Protein AF-A0AAV6UJG6-F1 (afdb_monomer_lite)

Structure (mmCIF, N/CA/C/O backbone):
data_AF-A0AAV6UJG6-F1
#
_entry.id   AF-A0AAV6UJG6-F1
#
loop_
_atom_site.group_PDB
_atom_site.id
_atom_site.type_symbol
_atom_site.label_atom_id
_atom_site.label_alt_id
_atom_site.label_comp_id
_atom_site.label_asym_id
_atom_site.label_entity_id
_atom_site.label_seq_id
_atom_site.pdbx_PDB_ins_code
_atom_site.Cartn_x
_atom_site.Cartn_y
_atom_site.Cartn_z
_atom_site.occupancy
_atom_site.B_iso_or_equiv
_atom_site.auth_seq_id
_atom_site.auth_comp_id
_atom_site.auth_asym_id
_atom_site.auth_atom_id
_atom_site.pdbx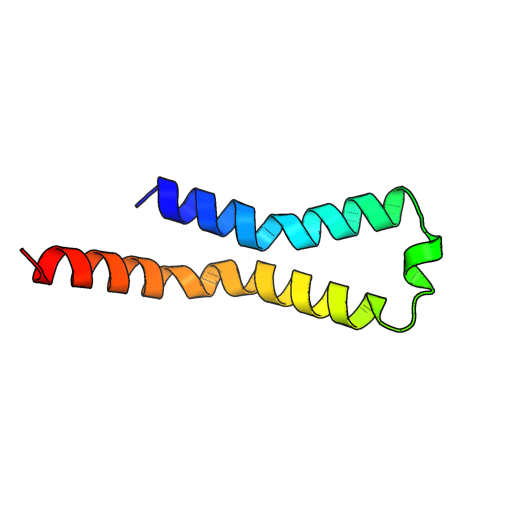_PDB_model_num
ATOM 1 N N . MET A 1 1 ? 11.331 2.056 -18.779 1.00 65.69 1 MET A N 1
ATOM 2 C CA . MET A 1 1 ? 11.932 1.802 -17.448 1.00 65.69 1 MET A CA 1
ATOM 3 C C . MET A 1 1 ? 11.367 2.729 -16.366 1.00 65.69 1 MET A C 1
ATOM 5 O O . MET A 1 1 ? 10.741 2.224 -15.446 1.00 65.69 1 MET A O 1
ATOM 9 N N . LEU A 1 2 ? 11.483 4.061 -16.500 1.00 73.00 2 LEU A N 1
ATOM 10 C CA . LEU A 1 2 ? 10.990 5.041 -15.508 1.00 73.00 2 LEU A CA 1
ATOM 11 C C . LEU A 1 2 ? 9.492 4.916 -15.173 1.00 73.00 2 LEU A C 1
ATOM 13 O O . LEU A 1 2 ? 9.137 4.850 -14.002 1.00 73.00 2 LEU A O 1
ATOM 17 N N . SER A 1 3 ? 8.614 4.794 -16.172 1.00 74.19 3 SER A N 1
ATOM 18 C CA . SER A 1 3 ? 7.162 4.702 -15.941 1.00 74.19 3 SER A CA 1
ATOM 19 C C . SER A 1 3 ? 6.742 3.446 -15.166 1.00 74.19 3 SER A C 1
ATOM 21 O O . SER A 1 3 ? 5.786 3.493 -14.401 1.00 74.19 3 SER A O 1
ATOM 23 N N . ILE A 1 4 ? 7.473 2.336 -15.326 1.00 76.69 4 ILE A N 1
ATOM 24 C CA . ILE A 1 4 ? 7.204 1.073 -14.616 1.00 76.69 4 ILE A CA 1
ATOM 25 C C . ILE A 1 4 ? 7.593 1.208 -13.142 1.00 76.69 4 ILE A C 1
ATOM 27 O O . ILE A 1 4 ? 6.837 0.797 -12.268 1.00 76.69 4 ILE A O 1
ATOM 31 N N . VAL A 1 5 ? 8.740 1.835 -12.866 1.00 77.94 5 VAL A N 1
ATOM 32 C CA . VAL A 1 5 ? 9.190 2.111 -11.495 1.00 77.94 5 VAL A CA 1
ATOM 33 C C . VAL A 1 5 ? 8.201 3.036 -10.783 1.00 77.94 5 VAL A C 1
ATOM 35 O O . VAL A 1 5 ? 7.825 2.767 -9.647 1.00 77.94 5 VAL A O 1
ATOM 38 N N . VAL A 1 6 ? 7.715 4.081 -11.464 1.00 82.44 6 VAL A N 1
ATOM 39 C CA . VAL A 1 6 ? 6.704 5.000 -10.914 1.00 82.44 6 VAL A CA 1
ATOM 40 C C . VAL A 1 6 ? 5.368 4.290 -10.668 1.00 82.44 6 VAL A C 1
ATOM 42 O O . VAL A 1 6 ? 4.759 4.490 -9.619 1.00 82.44 6 VAL A O 1
ATOM 45 N N . ALA A 1 7 ? 4.924 3.427 -11.588 1.00 81.94 7 ALA A N 1
ATOM 46 C CA . ALA A 1 7 ? 3.692 2.657 -11.420 1.00 81.94 7 ALA A CA 1
ATOM 47 C C . ALA A 1 7 ? 3.780 1.670 -10.243 1.00 81.94 7 ALA A C 1
ATOM 49 O O . ALA A 1 7 ? 2.856 1.599 -9.438 1.00 81.94 7 ALA A O 1
ATOM 50 N N . LEU A 1 8 ? 4.896 0.950 -10.100 1.00 81.81 8 LEU A N 1
ATOM 51 C CA . LEU A 1 8 ? 5.121 0.028 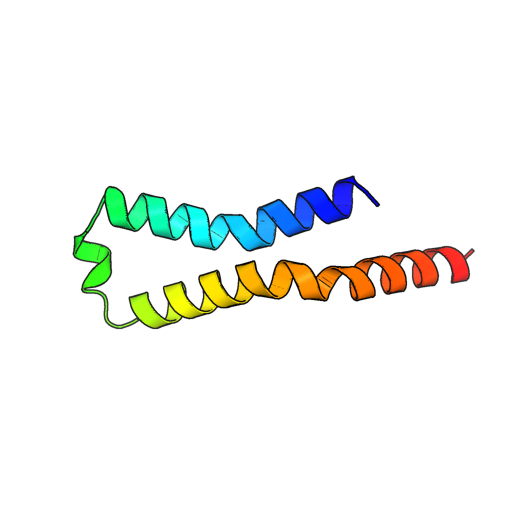-8.981 1.00 81.81 8 LEU A CA 1
ATOM 52 C C . LEU A 1 8 ? 5.225 0.761 -7.650 1.00 81.81 8 LEU A C 1
ATOM 54 O O . LEU A 1 8 ? 4.617 0.335 -6.673 1.00 81.81 8 LEU A O 1
ATOM 58 N N . PHE A 1 9 ? 5.923 1.896 -7.624 1.00 79.94 9 PHE A N 1
ATOM 59 C CA . PHE A 1 9 ? 5.974 2.746 -6.444 1.00 79.94 9 PHE A CA 1
ATOM 60 C C . PHE A 1 9 ? 4.565 3.180 -6.025 1.00 79.94 9 PHE A C 1
ATOM 62 O O . PHE A 1 9 ? 4.192 2.993 -4.870 1.00 79.94 9 PHE A O 1
ATOM 69 N N . ALA A 1 10 ? 3.749 3.665 -6.968 1.00 83.81 10 ALA A N 1
ATOM 70 C CA . ALA A 1 10 ? 2.370 4.055 -6.694 1.00 83.81 10 ALA A CA 1
ATOM 71 C C . ALA A 1 10 ? 1.523 2.874 -6.191 1.00 83.81 10 ALA A C 1
ATOM 73 O O . ALA A 1 10 ? 0.881 2.998 -5.155 1.00 83.81 10 ALA A O 1
ATOM 74 N N . VAL A 1 11 ? 1.547 1.717 -6.859 1.00 82.38 11 VAL A N 1
ATOM 75 C CA . VAL A 1 11 ? 0.725 0.549 -6.486 1.00 82.38 11 VAL A CA 1
ATOM 76 C C . VAL A 1 11 ? 1.148 -0.055 -5.144 1.00 82.38 11 VAL A C 1
ATOM 78 O O . VAL A 1 11 ? 0.284 -0.412 -4.345 1.00 82.38 11 VAL A O 1
ATOM 81 N N . CYS A 1 12 ? 2.449 -0.138 -4.859 1.00 83.50 12 CYS A N 1
ATOM 82 C CA . CYS A 1 12 ? 2.953 -0.681 -3.596 1.00 83.50 12 CYS A CA 1
ATOM 83 C C . CYS A 1 12 ? 2.708 0.262 -2.409 1.00 83.50 12 CYS A C 1
ATOM 85 O O . CYS A 1 12 ? 2.490 -0.211 -1.295 1.00 83.50 12 CYS A O 1
ATOM 87 N N . TRP A 1 13 ? 2.722 1.582 -2.623 1.00 82.75 13 TRP A N 1
ATOM 88 C CA . TRP A 1 13 ? 2.547 2.568 -1.549 1.00 82.75 13 TRP A CA 1
ATOM 89 C C . TRP A 1 13 ? 1.095 2.988 -1.315 1.00 82.75 13 TRP A C 1
ATOM 91 O O . TRP A 1 13 ? 0.737 3.335 -0.190 1.00 82.75 13 TRP A O 1
ATOM 101 N N . LEU A 1 14 ? 0.237 2.939 -2.335 1.00 84.94 14 LEU A N 1
ATOM 102 C CA . LEU A 1 14 ? -1.169 3.338 -2.244 1.00 84.94 14 LEU A CA 1
ATOM 103 C C . LEU A 1 14 ? -1.963 2.632 -1.127 1.00 84.94 14 LEU A C 1
ATOM 105 O O . LEU A 1 14 ? -2.649 3.338 -0.384 1.00 84.94 14 LEU A O 1
ATOM 109 N N . PRO A 1 15 ? -1.877 1.303 -0.919 1.00 82.38 15 PRO A N 1
ATOM 110 C CA . PRO A 1 15 ? -2.594 0.652 0.178 1.00 82.38 15 PRO A CA 1
ATOM 111 C C . PRO A 1 15 ? -2.082 1.082 1.560 1.00 82.38 15 PRO A C 1
ATOM 113 O O . PRO A 1 15 ? -2.888 1.296 2.465 1.00 82.38 15 PRO A O 1
ATOM 116 N N . PHE A 1 16 ? -0.771 1.292 1.720 1.00 84.88 16 PHE A N 1
ATOM 117 C CA . PHE A 1 16 ? -0.194 1.777 2.977 1.00 84.88 16 PHE A CA 1
ATOM 118 C C . PHE A 1 16 ? -0.591 3.232 3.271 1.00 84.88 16 PHE A C 1
ATOM 120 O O . PHE A 1 16 ? -1.000 3.558 4.386 1.00 84.88 16 PHE A O 1
ATOM 127 N N . GLN A 1 17 ? -0.551 4.102 2.259 1.00 86.12 17 GLN A N 1
ATOM 128 C CA . GLN A 1 17 ? -0.959 5.499 2.394 1.00 86.12 17 GLN A CA 1
ATOM 129 C C . GLN A 1 17 ? -2.457 5.621 2.707 1.00 86.12 17 GLN A C 1
ATOM 131 O O . GLN A 1 17 ? -2.849 6.395 3.579 1.00 86.12 17 GLN A O 1
ATOM 136 N N . THR A 1 18 ? -3.290 4.812 2.044 1.00 86.19 18 THR A N 1
ATOM 137 C CA . THR A 1 18 ? -4.739 4.752 2.288 1.00 86.19 18 THR A CA 1
ATOM 138 C C . THR A 1 18 ? -5.038 4.287 3.713 1.00 86.19 18 THR A C 1
ATOM 140 O O . THR A 1 18 ? -5.878 4.882 4.385 1.00 86.19 18 THR A O 1
ATOM 143 N N . TYR A 1 19 ? -4.312 3.278 4.211 1.00 85.50 19 TYR A N 1
ATOM 144 C CA . TYR A 1 19 ? -4.416 2.830 5.600 1.00 85.50 19 TYR A CA 1
ATOM 145 C C . TYR A 1 19 ? -4.083 3.950 6.593 1.00 85.50 19 TYR A C 1
ATOM 147 O O . TYR A 1 19 ? -4.840 4.185 7.531 1.00 85.50 19 TYR A O 1
ATOM 155 N N . ASN A 1 20 ? -2.979 4.672 6.378 1.00 85.25 20 ASN A N 1
ATOM 156 C CA . ASN A 1 20 ? -2.563 5.764 7.262 1.00 85.25 20 ASN A CA 1
ATOM 157 C C . ASN A 1 20 ? -3.599 6.896 7.321 1.00 85.25 20 ASN A C 1
ATOM 159 O O . ASN A 1 20 ? -3.894 7.405 8.401 1.00 85.25 20 ASN A O 1
ATOM 163 N N . VAL A 1 21 ? -4.184 7.264 6.178 1.00 87.69 21 VAL A N 1
ATOM 164 C CA . VAL A 1 21 ? -5.246 8.281 6.115 1.00 87.69 21 VAL A CA 1
ATOM 165 C C . VAL A 1 21 ? -6.516 7.793 6.820 1.00 87.69 21 VAL A C 1
ATOM 167 O O . VAL A 1 21 ? -7.101 8.530 7.612 1.00 87.69 21 VAL A O 1
ATOM 170 N N . LEU A 1 22 ? -6.921 6.540 6.593 1.00 84.06 22 LEU A N 1
ATOM 171 C CA . LEU A 1 22 ? -8.083 5.938 7.257 1.00 84.06 22 LEU A CA 1
ATOM 172 C C . LEU A 1 22 ? -7.910 5.864 8.777 1.00 84.06 22 LEU A C 1
ATOM 174 O O . LEU A 1 22 ? -8.840 6.201 9.506 1.00 84.06 22 LEU A O 1
ATOM 178 N N . GLN A 1 23 ? -6.721 5.495 9.256 1.00 82.50 23 GLN A N 1
ATOM 179 C CA . GLN A 1 23 ? -6.382 5.491 10.680 1.00 82.50 23 GLN A CA 1
ATOM 180 C C . GLN A 1 23 ? -6.558 6.879 11.315 1.00 82.50 23 GLN A C 1
ATOM 182 O O . GLN A 1 23 ? -7.049 6.980 12.437 1.00 82.50 23 GLN A O 1
ATOM 187 N N . GLN A 1 24 ? -6.161 7.943 10.611 1.00 83.44 24 GLN A N 1
ATOM 188 C CA . GLN A 1 24 ? -6.277 9.316 11.110 1.00 83.44 24 GLN A CA 1
ATOM 189 C C . GLN A 1 24 ? -7.720 9.834 11.095 1.00 83.44 24 GLN A C 1
ATOM 191 O O . GLN A 1 24 ? -8.127 10.527 12.024 1.00 83.44 24 GLN A O 1
ATOM 196 N N . LEU A 1 25 ? -8.498 9.500 10.062 1.00 85.38 25 LEU A N 1
ATOM 197 C CA . LEU A 1 25 ? -9.887 9.950 9.927 1.00 85.38 25 LEU A CA 1
ATOM 198 C C . LEU A 1 25 ? -10.851 9.170 10.826 1.00 85.38 25 LEU A C 1
ATOM 200 O O . LEU A 1 25 ? -11.819 9.733 11.334 1.00 85.38 25 LEU A O 1
ATOM 204 N N . VAL A 1 26 ? -10.613 7.870 11.009 1.00 82.56 26 VAL A N 1
ATOM 205 C CA . VAL A 1 26 ? -11.510 6.978 11.747 1.00 82.56 26 VAL A CA 1
ATOM 206 C C . VAL A 1 26 ? -10.686 6.025 12.625 1.00 82.56 26 VAL A C 1
ATOM 208 O O . VAL A 1 26 ? -10.459 4.869 12.260 1.00 82.56 26 VAL A O 1
ATOM 211 N N . PRO A 1 27 ? -10.289 6.450 13.837 1.00 76.69 27 PRO A N 1
ATOM 212 C CA . PRO A 1 27 ? -9.501 5.613 14.747 1.00 76.69 27 PRO A CA 1
ATOM 213 C C . PRO A 1 27 ? -10.220 4.320 15.177 1.00 76.69 27 PRO A C 1
ATOM 215 O O . PRO A 1 27 ? -9.563 3.340 15.520 1.00 76.69 27 PRO A O 1
ATOM 218 N N . LYS A 1 28 ? -11.558 4.261 15.068 1.00 76.25 28 LYS A N 1
ATOM 219 C CA . LYS A 1 28 ? -12.365 3.041 15.284 1.00 76.25 28 LYS A CA 1
ATOM 220 C C . LYS A 1 28 ? -12.026 1.889 14.333 1.00 76.25 28 LYS A C 1
ATOM 222 O O . LYS A 1 28 ? -12.350 0.743 14.623 1.00 76.25 28 LYS A O 1
ATOM 227 N N . ILE A 1 29 ? -11.379 2.164 13.200 1.00 72.00 29 ILE A N 1
ATOM 228 C CA . ILE A 1 29 ? -10.944 1.119 12.267 1.00 72.00 29 ILE A CA 1
ATOM 229 C C . ILE A 1 29 ? -9.898 0.207 12.928 1.00 72.00 29 ILE A C 1
ATOM 231 O O . ILE A 1 29 ? -9.853 -0.982 12.628 1.00 72.00 29 ILE A O 1
ATOM 235 N N . ASN A 1 30 ? -9.122 0.718 13.890 1.00 71.81 30 ASN A N 1
ATOM 236 C CA . ASN A 1 30 ? -8.101 -0.064 14.587 1.00 71.81 30 ASN A CA 1
ATOM 237 C C . ASN A 1 30 ? -8.686 -1.126 15.544 1.00 71.81 30 ASN A C 1
ATOM 239 O O . ASN A 1 30 ? -7.972 -2.020 15.986 1.00 71.81 30 ASN A O 1
ATOM 243 N N . GLU A 1 31 ? -9.988 -1.061 15.847 1.00 75.62 31 GLU A N 1
ATOM 244 C CA . GLU A 1 31 ? -10.698 -2.073 16.644 1.00 75.62 31 GLU A CA 1
ATOM 245 C C . GLU A 1 31 ? -11.209 -3.248 15.790 1.00 75.62 31 GLU A C 1
ATOM 247 O O . GLU A 1 31 ? -11.676 -4.258 16.323 1.00 75.62 31 GLU A O 1
ATOM 252 N N . TYR A 1 32 ? -11.121 -3.160 14.457 1.00 77.25 32 TYR A N 1
ATOM 253 C CA . TYR A 1 32 ? -11.539 -4.254 13.585 1.00 77.25 32 TYR A CA 1
ATOM 254 C C . TYR A 1 32 ? -10.585 -5.448 13.692 1.00 77.25 32 TYR A C 1
ATOM 256 O O . TYR A 1 32 ? -9.382 -5.343 13.475 1.00 77.25 32 TYR A O 1
ATOM 264 N N . LYS A 1 33 ? -11.150 -6.638 13.918 1.00 73.12 33 LYS A N 1
ATOM 265 C CA . LYS A 1 33 ? -10.422 -7.898 14.169 1.00 73.12 33 LYS A CA 1
ATOM 266 C C . LYS A 1 33 ? -9.378 -8.282 13.105 1.00 73.12 33 LYS A C 1
ATOM 268 O O . LYS A 1 33 ? -8.436 -9.004 13.413 1.00 73.12 33 LYS A O 1
ATOM 273 N N . TYR A 1 34 ? -9.529 -7.804 11.869 1.00 76.81 34 TYR A N 1
ATOM 274 C CA . TYR A 1 34 ? -8.642 -8.120 10.741 1.00 76.81 34 TYR A CA 1
ATOM 275 C C . TYR A 1 34 ? -7.763 -6.948 10.286 1.00 76.81 34 TYR A C 1
ATOM 277 O O . TYR A 1 34 ? -7.000 -7.093 9.330 1.00 76.81 34 TYR A O 1
ATOM 285 N N . ILE A 1 35 ? -7.828 -5.799 10.964 1.00 79.50 35 ILE A N 1
ATOM 286 C CA . ILE A 1 35 ? -7.104 -4.595 10.546 1.00 79.50 35 ILE A CA 1
ATOM 287 C C . ILE A 1 35 ? -5.582 -4.788 10.582 1.00 79.50 35 ILE A C 1
ATOM 289 O O . ILE A 1 35 ? -4.884 -4.363 9.666 1.00 79.50 35 ILE A O 1
ATOM 293 N N . ASN A 1 36 ? -5.088 -5.551 11.564 1.00 80.44 36 ASN A N 1
ATOM 294 C CA . ASN A 1 36 ? -3.673 -5.898 11.701 1.00 80.44 36 ASN A CA 1
ATOM 295 C C . ASN A 1 36 ? -3.152 -6.716 10.513 1.00 80.44 36 ASN A C 1
ATOM 297 O O . ASN A 1 36 ? -2.012 -6.534 10.097 1.00 80.44 36 ASN A O 1
ATOM 301 N N . VAL A 1 37 ? -3.981 -7.601 9.946 1.00 84.38 37 VAL A N 1
ATOM 302 C CA . VAL A 1 37 ? -3.602 -8.411 8.777 1.00 84.38 37 VAL A CA 1
ATOM 303 C C . VAL A 1 37 ? -3.503 -7.524 7.541 1.00 84.38 37 VAL A C 1
ATOM 305 O O . VAL A 1 37 ? -2.527 -7.609 6.805 1.00 84.38 37 VAL A O 1
ATOM 308 N N . ILE A 1 38 ? -4.473 -6.627 7.344 1.00 83.00 38 ILE A N 1
ATOM 309 C CA . ILE A 1 38 ? -4.470 -5.669 6.230 1.00 83.00 38 ILE A CA 1
ATOM 310 C C . ILE A 1 38 ? -3.259 -4.739 6.328 1.00 83.00 38 ILE A C 1
ATOM 312 O O . ILE A 1 38 ? -2.568 -4.530 5.332 1.00 83.00 38 ILE A O 1
ATOM 316 N N . TRP A 1 39 ? -2.965 -4.233 7.528 1.00 83.62 39 TRP A N 1
ATOM 317 C CA . TRP A 1 39 ? -1.784 -3.415 7.782 1.00 83.62 39 TRP A CA 1
ATOM 318 C C . TRP A 1 39 ? -0.493 -4.172 7.471 1.00 83.62 39 TRP A C 1
ATOM 320 O O . TRP A 1 39 ? 0.355 -3.665 6.739 1.00 83.62 39 TRP A O 1
ATOM 330 N N . PHE A 1 40 ? -0.369 -5.408 7.963 1.00 86.12 40 PHE A N 1
ATOM 331 C CA . PHE A 1 40 ? 0.801 -6.243 7.718 1.00 86.12 40 PHE A CA 1
ATOM 332 C C . PHE A 1 40 ? 0.985 -6.535 6.225 1.00 86.12 40 PHE A C 1
ATOM 334 O O . PHE A 1 40 ? 2.087 -6.375 5.709 1.00 86.12 40 PHE A O 1
ATOM 341 N N . CYS A 1 41 ? -0.084 -6.885 5.505 1.00 87.06 41 CYS A N 1
ATOM 342 C CA . CYS A 1 41 ? -0.042 -7.106 4.060 1.00 87.06 41 CYS A CA 1
ATOM 343 C C . CYS A 1 41 ? 0.330 -5.834 3.285 1.00 87.06 41 CYS A C 1
ATOM 345 O O . CYS A 1 41 ? 1.152 -5.902 2.373 1.00 87.06 41 CYS A O 1
ATOM 347 N N . ALA A 1 42 ? -0.229 -4.674 3.644 1.00 85.50 42 ALA A N 1
ATOM 348 C CA . ALA A 1 42 ? 0.098 -3.399 3.005 1.00 85.50 42 ALA A CA 1
ATOM 349 C C . ALA A 1 42 ? 1.560 -2.996 3.256 1.00 85.50 42 ALA A C 1
ATOM 351 O O . ALA A 1 42 ? 2.258 -2.576 2.335 1.00 85.50 42 ALA A O 1
ATOM 352 N N . HIS A 1 43 ? 2.044 -3.176 4.485 1.00 84.38 43 HIS A N 1
ATOM 353 C CA . HIS A 1 43 ? 3.429 -2.904 4.855 1.00 84.38 43 HIS A CA 1
ATOM 354 C C . HIS A 1 43 ? 4.403 -3.871 4.161 1.00 84.38 43 HIS A C 1
ATOM 356 O O . HIS A 1 43 ? 5.440 -3.459 3.641 1.00 84.38 43 HIS A O 1
ATOM 362 N N . TRP A 1 44 ? 4.036 -5.151 4.073 1.00 86.50 44 TRP A N 1
ATOM 363 C CA . TRP A 1 44 ? 4.783 -6.171 3.339 1.00 86.50 44 TRP A CA 1
ATOM 364 C C . TRP A 1 44 ? 4.878 -5.855 1.841 1.00 86.50 44 TRP A C 1
ATOM 366 O O . TRP A 1 44 ? 5.951 -5.972 1.245 1.00 86.50 44 TRP A O 1
ATOM 376 N N . LEU A 1 45 ? 3.776 -5.416 1.227 1.00 83.50 45 LEU A N 1
ATOM 377 C CA . LEU A 1 45 ? 3.735 -5.031 -0.184 1.00 83.50 45 LEU A CA 1
ATOM 378 C C . LEU A 1 45 ? 4.613 -3.800 -0.458 1.00 83.50 45 LEU A C 1
ATOM 380 O O . LEU A 1 45 ? 5.379 -3.794 -1.420 1.00 83.50 45 LEU A O 1
ATOM 384 N N . ALA A 1 46 ? 4.572 -2.799 0.425 1.00 81.62 46 ALA A N 1
ATOM 385 C CA . ALA A 1 46 ? 5.427 -1.619 0.337 1.00 81.62 46 ALA A CA 1
ATOM 386 C C . ALA A 1 46 ? 6.923 -1.980 0.414 1.00 81.62 46 ALA A C 1
ATOM 388 O O . ALA A 1 46 ? 7.715 -1.486 -0.388 1.00 81.62 46 ALA A O 1
ATOM 389 N N . MET A 1 47 ? 7.310 -2.891 1.314 1.00 80.62 47 MET A N 1
ATOM 390 C CA . MET A 1 47 ? 8.694 -3.379 1.418 1.00 80.62 47 MET A CA 1
ATOM 391 C C . MET A 1 47 ? 9.111 -4.250 0.227 1.00 80.62 47 MET A C 1
ATOM 393 O O . MET A 1 47 ? 10.261 -4.196 -0.213 1.00 80.62 47 MET A O 1
ATOM 397 N N . SER A 1 48 ? 8.164 -4.987 -0.361 1.00 79.62 48 SER A N 1
ATOM 398 C CA . SER A 1 48 ? 8.392 -5.786 -1.571 1.00 79.62 48 SER A CA 1
ATOM 399 C C . SER A 1 48 ? 8.711 -4.928 -2.801 1.00 79.62 48 SER A C 1
ATOM 401 O O . SER A 1 48 ? 9.241 -5.461 -3.773 1.00 79.62 48 SER A O 1
ATOM 403 N N . ASN A 1 49 ? 8.479 -3.604 -2.761 1.00 72.38 49 ASN A N 1
ATOM 404 C CA . ASN A 1 49 ? 8.831 -2.674 -3.841 1.00 72.38 49 ASN A CA 1
ATOM 405 C C . ASN A 1 49 ? 10.297 -2.839 -4.315 1.00 72.38 49 ASN A C 1
ATOM 407 O O . ASN A 1 49 ? 10.589 -2.802 -5.509 1.00 72.38 49 ASN A O 1
ATOM 411 N N . SER A 1 50 ? 11.218 -3.120 -3.387 1.00 68.56 50 SER A N 1
ATOM 412 C CA . SER A 1 50 ? 12.644 -3.334 -3.682 1.00 68.56 50 SER A CA 1
ATOM 413 C C . SER A 1 50 ? 12.927 -4.636 -4.447 1.00 68.56 50 SER A C 1
ATOM 415 O O . SER A 1 50 ? 13.913 -4.713 -5.185 1.00 68.56 50 SER A O 1
ATOM 417 N N . CYS A 1 51 ? 12.057 -5.643 -4.314 1.00 67.50 51 CYS A N 1
ATOM 418 C CA . CYS A 1 51 ? 12.169 -6.937 -4.987 1.00 67.50 51 CYS A CA 1
ATOM 419 C C . CYS A 1 51 ? 11.721 -6.888 -6.451 1.00 67.50 51 CYS A C 1
ATOM 421 O O . CYS A 1 51 ? 12.083 -7.782 -7.210 1.00 67.50 51 CYS A O 1
ATOM 423 N N . TYR A 1 52 ? 10.982 -5.859 -6.882 1.00 66.50 52 TYR A N 1
ATOM 424 C CA . TYR A 1 52 ? 10.532 -5.752 -8.275 1.00 66.50 52 TYR A CA 1
ATOM 425 C C . TYR A 1 52 ? 11.630 -5.292 -9.237 1.00 66.50 52 TYR A C 1
ATOM 427 O O . TYR A 1 52 ? 11.498 -5.515 -10.435 1.00 66.50 52 TYR A O 1
ATOM 435 N N . ASN A 1 53 ? 12.738 -4.726 -8.749 1.00 68.38 53 ASN A N 1
ATOM 436 C CA . ASN A 1 53 ? 13.865 -4.310 -9.591 1.00 68.38 53 ASN A CA 1
ATOM 437 C C . ASN A 1 53 ? 14.363 -5.430 -10.537 1.00 68.38 53 ASN A C 1
ATOM 439 O O . ASN A 1 53 ? 14.357 -5.209 -11.748 1.00 68.38 53 ASN A O 1
ATOM 443 N N . PRO A 1 54 ? 14.711 -6.646 -10.065 1.00 65.44 54 PRO A N 1
ATOM 444 C CA . PRO A 1 54 ? 15.094 -7.754 -10.947 1.00 65.44 54 PRO A CA 1
ATOM 445 C C . PRO A 1 54 ? 13.967 -8.230 -11.881 1.00 65.44 54 PRO A C 1
ATOM 447 O O . PRO A 1 54 ? 14.251 -8.624 -13.011 1.00 65.44 54 PRO A O 1
ATOM 450 N N . PHE A 1 55 ? 12.695 -8.142 -11.473 1.00 69.38 55 PHE A N 1
ATOM 451 C CA . PHE A 1 55 ? 11.561 -8.483 -12.344 1.00 69.38 55 PHE A CA 1
ATOM 452 C C . PHE A 1 55 ? 11.381 -7.484 -13.492 1.00 69.38 55 PHE A C 1
ATOM 454 O O . PHE A 1 55 ? 11.082 -7.894 -14.611 1.00 69.38 55 PHE A O 1
ATOM 461 N N . ILE A 1 56 ? 11.601 -6.188 -13.249 1.00 67.62 56 ILE A N 1
ATOM 462 C CA . ILE A 1 56 ? 11.549 -5.158 -14.295 1.00 67.62 56 ILE A CA 1
ATOM 463 C C . ILE A 1 56 ? 12.626 -5.428 -15.347 1.00 67.62 56 ILE A C 1
ATOM 465 O O . ILE A 1 56 ? 12.322 -5.387 -16.537 1.00 67.62 56 ILE A O 1
ATOM 469 N N . TYR A 1 57 ? 13.853 -5.757 -14.927 1.00 68.69 57 TYR A N 1
ATOM 470 C CA . TYR A 1 57 ? 14.923 -6.127 -15.858 1.00 68.69 57 TYR A CA 1
ATOM 471 C C . TYR A 1 57 ? 14.592 -7.409 -16.629 1.00 68.69 57 TYR A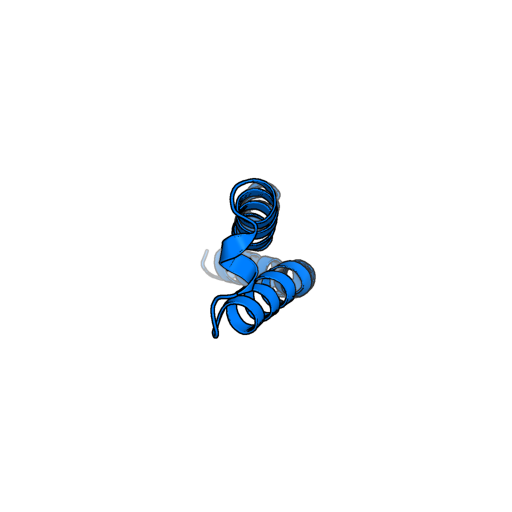 C 1
ATOM 473 O O . TYR A 1 57 ? 14.781 -7.441 -17.841 1.00 68.69 57 TYR A O 1
ATOM 481 N N . ALA A 1 58 ? 14.041 -8.433 -15.970 1.00 66.44 58 ALA A N 1
ATOM 482 C CA . ALA A 1 58 ? 13.640 -9.677 -16.628 1.00 66.44 58 ALA A CA 1
ATOM 483 C C . ALA A 1 58 ? 12.535 -9.465 -17.680 1.00 66.44 58 ALA A C 1
ATOM 485 O O . ALA A 1 58 ? 12.628 -10.006 -18.778 1.00 66.44 58 ALA A O 1
ATOM 486 N N . ILE A 1 59 ? 11.519 -8.644 -17.384 1.00 67.44 59 ILE A N 1
ATOM 487 C CA . ILE A 1 59 ? 10.449 -8.308 -18.338 1.00 67.44 59 ILE A CA 1
ATOM 488 C C . ILE A 1 59 ? 11.007 -7.506 -19.515 1.00 67.44 59 ILE A C 1
ATOM 490 O O . ILE A 1 59 ? 10.661 -7.789 -20.658 1.00 67.44 59 ILE A O 1
ATOM 494 N N 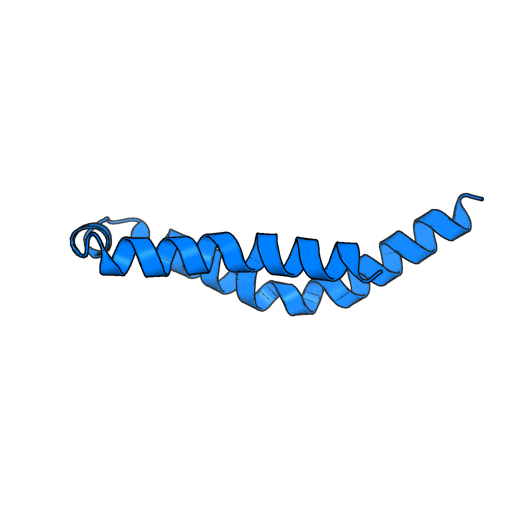. TYR A 1 60 ? 11.882 -6.530 -19.256 1.00 65.50 60 TYR A N 1
ATOM 495 C CA . TYR A 1 60 ? 12.488 -5.726 -20.320 1.00 65.50 60 TYR A CA 1
ATOM 496 C C . TYR A 1 60 ? 13.323 -6.596 -21.270 1.00 65.50 60 TYR A C 1
ATOM 498 O O . TYR A 1 60 ? 13.168 -6.511 -22.484 1.00 65.50 60 TYR A O 1
ATOM 506 N N . ASN A 1 61 ? 14.121 -7.510 -20.714 1.00 61.34 61 ASN A N 1
ATOM 507 C CA . ASN A 1 61 ? 14.953 -8.436 -21.481 1.00 61.34 61 ASN A CA 1
ATOM 508 C C . ASN A 1 61 ? 14.110 -9.478 -22.251 1.00 61.34 61 ASN A C 1
ATOM 510 O O . ASN A 1 61 ? 14.448 -9.863 -23.368 1.00 61.34 61 ASN A O 1
ATOM 514 N N . ALA A 1 62 ? 12.975 -9.916 -21.693 1.00 60.00 62 ALA A N 1
ATOM 515 C CA . ALA A 1 62 ? 12.045 -10.831 -22.361 1.00 60.00 62 ALA A CA 1
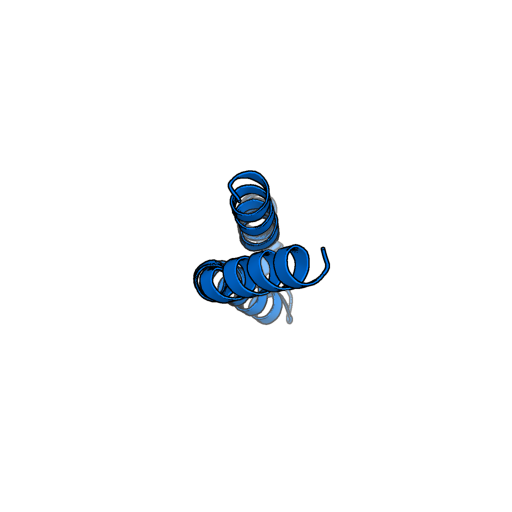ATOM 516 C C . ALA A 1 62 ? 11.257 -10.178 -23.512 1.00 60.00 62 ALA A C 1
ATOM 518 O O . ALA A 1 62 ? 10.865 -10.871 -24.450 1.00 60.00 62 ALA A O 1
ATOM 519 N N . VAL A 1 63 ? 11.004 -8.866 -23.445 1.00 58.34 63 VAL A N 1
ATOM 520 C CA . VAL A 1 63 ? 10.394 -8.100 -24.545 1.00 58.34 63 VAL A CA 1
ATOM 521 C C . VAL A 1 63 ? 11.396 -7.888 -25.680 1.00 58.34 63 VAL A C 1
ATOM 523 O O . VAL A 1 63 ? 11.019 -8.023 -26.839 1.00 58.34 63 VAL A O 1
ATOM 526 N N . GLU A 1 64 ? 12.662 -7.616 -25.360 1.00 56.53 64 GLU A N 1
ATOM 527 C CA . GLU A 1 64 ? 13.730 -7.439 -26.351 1.00 56.53 64 GLU A CA 1
ATOM 528 C C . GLU A 1 64 ? 14.080 -8.749 -27.078 1.00 56.53 64 GLU A C 1
ATOM 530 O O . GLU A 1 64 ? 14.197 -8.749 -28.293 1.00 56.53 64 GLU A O 1
ATOM 535 N N . ASN A 1 65 ? 14.102 -9.894 -26.383 1.00 57.38 65 ASN A N 1
ATOM 536 C CA . ASN A 1 65 ? 14.292 -11.218 -27.009 1.00 57.38 65 ASN A CA 1
ATOM 537 C C . ASN A 1 65 ? 13.092 -11.711 -27.846 1.00 57.38 65 ASN A C 1
ATOM 539 O O . ASN A 1 65 ? 13.127 -12.819 -28.383 1.00 57.38 65 ASN A O 1
ATOM 543 N N . LYS A 1 66 ? 12.002 -10.939 -27.917 1.00 51.78 66 LYS A N 1
ATOM 544 C CA . LYS A 1 66 ? 10.816 -11.261 -28.724 1.00 51.78 66 LYS A CA 1
ATOM 545 C C . LYS A 1 66 ? 10.784 -10.537 -30.075 1.00 51.78 66 LYS A C 1
ATOM 547 O O . LYS A 1 66 ? 9.837 -10.775 -30.826 1.00 51.78 66 LYS A O 1
ATOM 552 N N . PHE A 1 67 ? 11.775 -9.690 -30.363 1.00 44.75 67 PHE A N 1
ATOM 553 C CA . PHE A 1 67 ? 11.974 -9.013 -31.646 1.00 44.75 67 PHE A CA 1
ATOM 554 C C . PHE A 1 67 ? 13.239 -9.505 -32.346 1.00 44.75 67 PHE A C 1
ATOM 556 O O . PHE A 1 67 ? 14.24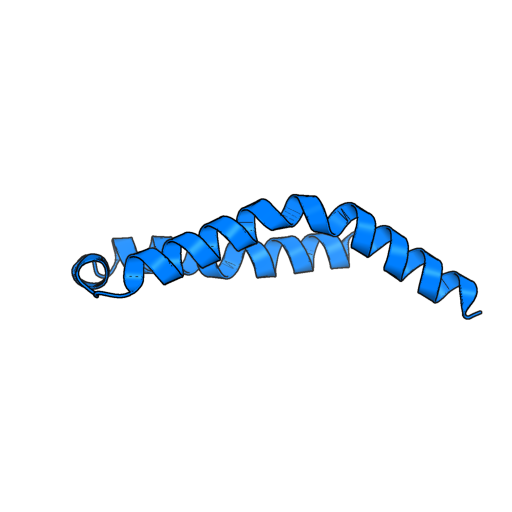2 -9.761 -31.648 1.00 44.75 67 PHE A O 1
#

Organism: NCBI:txid931172

pLDDT: mean 76.06, std 9.66, range [44.75, 87.69]

Secondary structure (DSSP, 8-state):
-HHHHHHHHHHHHHHHHHHHHHHHH-GGGGGSTTHHHHHHHHHHHHHHGGGHHHHHHHHHHHHHTT-

InterPro domains:
  IPR000276 G protein-coupled receptor, rhodopsin-like [PF00001] (1-57)
  IPR017452 GPCR, rhodopsin-like, 7TM [PS50262] (1-57)

Radius of gyration: 16.16 Å; chains: 1; bounding box: 28×21×48 Å

Foldseek 3Di:
DVVVLVVLQCVLCVLQVVLVVCCVVPVCCVVDPCSVVSNVVSVVSNVCSVVCPVVVVVVVVVVVVVD

Sequence (67 aa):
MLSIVVALFAVCWLPFQTYNVLQQLVPKINEYKYINVIWFCAHWLAMSNSCYNPFIYAIYNAVENKF